Protein AF-A0A258BZI3-F1 (afdb_monomer)

Solvent-accessible surface area (backbone atoms only — not comparable to full-atom values): 5507 Å² total; per-residue (Å²): 128,80,41,82,40,80,47,77,45,75,58,77,69,62,78,58,45,33,79,68,47,77,44,60,60,49,46,28,38,31,69,41,61,80,45,101,78,55,71,63,45,63,33,43,38,78,66,63,43,50,57,97,94,41,77,41,52,50,37,32,39,27,66,64,54,92,86,66,72,58,62,44,60,80,84,54,44,74,95,53,76,61,38,78,46,72,79,89,125

Secondary structure (DSSP, 8-state):
--EEEEEEEE--SSTTHHHHHS-SEEEEEEEE---TT---EEEEEEEEEEETTEEEEEEEEEESSTT---SSHHHHTTTS-EEEE----

pLDDT: mean 81.14, std 12.71, range [49.91, 94.94]

Foldseek 3Di:
DWDKDKDKAADPPPPCCCVQWVDRIWIFIWIWDQDVPDQKTKTQTPDWTDDPNDIARIKIKGAPDPPQDPRTCVVGPVPHDIDIGGDPD

Structure (mmCIF, N/CA/C/O backbone):
data_AF-A0A258BZI3-F1
#
_entry.id   AF-A0A258BZI3-F1
#
loop_
_atom_site.group_PDB
_atom_site.id
_atom_site.type_symbol
_atom_site.label_atom_id
_atom_site.label_alt_id
_atom_site.label_comp_id
_atom_site.label_asym_id
_atom_site.label_entity_id
_atom_site.label_seq_id
_atom_site.pdbx_PDB_ins_code
_atom_site.Cartn_x
_atom_site.Cartn_y
_atom_site.Cartn_z
_atom_site.occupancy
_atom_site.B_iso_or_equiv
_atom_site.auth_seq_id
_atom_site.auth_comp_id
_atom_site.auth_asym_id
_atom_site.auth_atom_id
_atom_site.pdbx_PDB_model_num
ATOM 1 N N . MET A 1 1 ? 17.134 -10.878 -9.525 1.00 49.91 1 MET A N 1
ATOM 2 C CA . MET A 1 1 ? 17.340 -10.921 -8.062 1.00 49.91 1 MET A CA 1
ATOM 3 C C . MET A 1 1 ? 15.999 -10.620 -7.434 1.00 49.91 1 MET A C 1
ATOM 5 O O . MET A 1 1 ? 15.437 -9.593 -7.778 1.00 49.91 1 MET A O 1
ATOM 9 N N . THR A 1 2 ? 15.471 -11.521 -6.614 1.00 60.09 2 THR A N 1
ATOM 10 C CA . THR A 1 2 ? 14.244 -11.295 -5.845 1.00 60.09 2 THR A CA 1
ATOM 11 C C . THR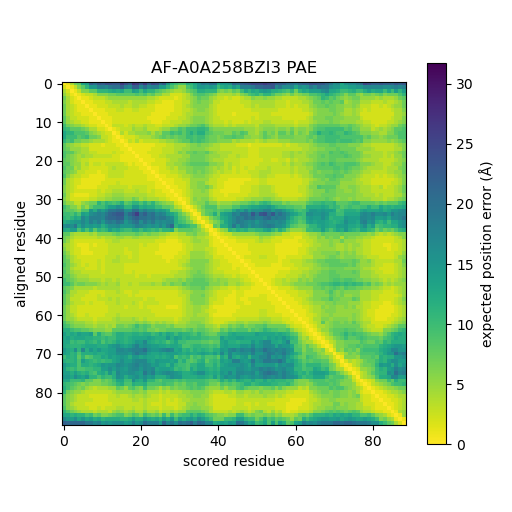 A 1 2 ? 14.616 -10.558 -4.566 1.00 60.09 2 THR A C 1
ATOM 13 O O . THR A 1 2 ? 15.377 -11.088 -3.758 1.00 60.09 2 THR A O 1
ATOM 16 N N . ALA A 1 3 ? 14.155 -9.319 -4.407 1.00 72.69 3 ALA A N 1
ATOM 17 C CA . ALA A 1 3 ? 14.448 -8.499 -3.233 1.00 72.69 3 ALA A CA 1
ATOM 18 C C . ALA A 1 3 ? 13.158 -8.212 -2.465 1.00 72.69 3 ALA A C 1
ATOM 20 O O . ALA A 1 3 ? 12.130 -7.909 -3.067 1.00 72.69 3 ALA A O 1
ATOM 21 N N . HIS A 1 4 ? 13.207 -8.305 -1.136 1.00 83.75 4 HIS A N 1
ATOM 22 C CA . HIS A 1 4 ? 12.101 -7.854 -0.297 1.00 83.75 4 HIS A CA 1
ATOM 23 C C . HIS A 1 4 ? 12.134 -6.329 -0.249 1.00 83.75 4 HIS A C 1
ATOM 25 O O . HIS A 1 4 ? 13.135 -5.741 0.164 1.00 83.75 4 HIS A O 1
ATOM 31 N N . LEU A 1 5 ? 11.046 -5.699 -0.675 1.00 87.25 5 LEU A N 1
ATOM 32 C CA . LEU A 1 5 ? 10.897 -4.253 -0.692 1.00 87.25 5 LEU A CA 1
ATOM 33 C C . LEU A 1 5 ? 9.883 -3.823 0.347 1.00 87.25 5 LEU A C 1
ATOM 35 O O . LEU A 1 5 ? 8.794 -4.387 0.421 1.00 87.25 5 LEU A O 1
ATOM 39 N N . LYS A 1 6 ? 10.238 -2.799 1.122 1.00 90.19 6 LYS A N 1
ATOM 40 C CA . LYS A 1 6 ? 9.314 -2.124 2.026 1.00 90.19 6 LYS A CA 1
ATOM 41 C C . LYS A 1 6 ? 8.596 -1.012 1.270 1.00 90.19 6 LYS A C 1
ATOM 43 O O . LYS A 1 6 ? 9.254 -0.193 0.633 1.00 90.19 6 LYS A O 1
ATOM 48 N N . LEU A 1 7 ? 7.273 -0.972 1.371 1.00 89.31 7 LEU A N 1
ATOM 49 C CA . LEU A 1 7 ? 6.435 0.045 0.746 1.00 89.31 7 LEU A CA 1
ATOM 50 C C . LEU A 1 7 ? 5.651 0.827 1.800 1.00 89.31 7 LEU A C 1
ATOM 52 O O . LEU A 1 7 ? 5.222 0.269 2.812 1.00 89.31 7 LEU A O 1
ATOM 56 N N . ARG A 1 8 ? 5.447 2.114 1.515 1.00 91.88 8 ARG A N 1
ATOM 57 C CA . ARG A 1 8 ? 4.431 2.970 2.131 1.00 91.88 8 ARG A CA 1
ATOM 58 C C . ARG A 1 8 ? 3.524 3.452 1.008 1.00 91.88 8 ARG A C 1
ATOM 60 O O . ARG A 1 8 ? 4.010 4.053 0.053 1.00 91.88 8 ARG A O 1
ATOM 67 N N . ILE A 1 9 ? 2.237 3.162 1.117 1.00 91.06 9 ILE A N 1
ATOM 68 C CA . ILE A 1 9 ? 1.217 3.519 0.137 1.00 91.06 9 ILE A CA 1
ATOM 69 C C . ILE A 1 9 ? 0.275 4.497 0.820 1.00 91.06 9 ILE A C 1
ATOM 71 O O . ILE A 1 9 ? -0.439 4.119 1.746 1.00 91.06 9 ILE A O 1
ATOM 75 N N . HIS A 1 10 ? 0.295 5.742 0.365 1.00 92.06 10 HIS A N 1
ATOM 76 C CA . HIS A 1 10 ? -0.614 6.765 0.855 1.00 92.06 10 HIS A CA 1
ATOM 77 C C . HIS A 1 10 ? -1.977 6.639 0.176 1.00 92.06 10 HIS A C 1
ATOM 79 O O . HIS A 1 10 ? -2.049 6.563 -1.056 1.00 92.06 10 HIS A O 1
ATOM 85 N N . ILE A 1 11 ? -3.052 6.621 0.963 1.00 90.50 11 ILE A N 1
ATOM 86 C CA . ILE A 1 11 ? -4.413 6.488 0.447 1.00 90.50 11 ILE A CA 1
ATOM 87 C C . ILE A 1 11 ? -5.021 7.873 0.261 1.00 90.50 11 ILE A C 1
ATOM 89 O O . ILE A 1 11 ? -5.618 8.442 1.166 1.00 90.50 11 ILE A O 1
ATOM 93 N N . ALA A 1 12 ? -4.881 8.411 -0.950 1.00 86.50 12 ALA A N 1
ATOM 94 C CA . ALA A 1 12 ? -5.496 9.688 -1.306 1.00 86.50 12 ALA A CA 1
ATOM 95 C C . ALA A 1 12 ? -7.012 9.568 -1.556 1.00 86.50 12 ALA A C 1
ATOM 97 O O . ALA A 1 12 ? -7.764 10.507 -1.304 1.00 86.50 12 ALA A O 1
ATOM 98 N N . GLU A 1 13 ? -7.468 8.420 -2.071 1.00 83.56 13 GLU A N 1
ATOM 99 C CA . GLU A 1 13 ? -8.874 8.157 -2.383 1.00 83.56 13 GLU A CA 1
ATOM 100 C C . GLU A 1 13 ? -9.255 6.702 -2.048 1.00 83.56 13 GLU A C 1
ATOM 102 O O . GLU A 1 13 ? -8.450 5.796 -2.283 1.00 83.56 13 GLU A O 1
ATOM 107 N N . PRO A 1 14 ? -10.490 6.455 -1.565 1.00 84.00 14 PRO A N 1
ATOM 108 C CA . PRO A 1 14 ? -11.494 7.459 -1.201 1.00 84.00 14 PRO A CA 1
ATOM 109 C C . PRO A 1 14 ? -11.091 8.225 0.070 1.00 84.00 14 PRO A C 1
ATOM 111 O O . PRO A 1 14 ? -10.523 7.649 0.988 1.00 84.00 14 PRO A O 1
ATOM 114 N N . TRP A 1 15 ? -11.432 9.516 0.149 1.00 78.88 15 TRP A N 1
ATOM 115 C CA . TRP A 1 15 ? -11.127 10.376 1.310 1.00 78.88 15 TRP A CA 1
ATOM 116 C C . TRP A 1 15 ? -11.713 9.853 2.632 1.00 78.88 15 TRP A C 1
ATOM 118 O O . TRP A 1 15 ? -11.268 10.218 3.714 1.00 78.88 15 TRP A O 1
ATOM 128 N N . ASP A 1 16 ? -12.735 9.005 2.551 1.00 87.50 16 ASP A N 1
ATOM 129 C CA . ASP A 1 16 ? -13.387 8.388 3.702 1.00 87.50 16 ASP A CA 1
ATOM 130 C C . ASP A 1 16 ? -12.605 7.178 4.259 1.00 87.50 16 ASP A C 1
ATOM 132 O O . ASP A 1 16 ? -12.893 6.734 5.371 1.00 87.50 16 ASP A O 1
ATOM 136 N N . PHE A 1 17 ? -11.591 6.681 3.540 1.00 90.88 17 PHE A N 1
ATOM 137 C CA . PHE A 1 17 ? -10.833 5.490 3.922 1.00 90.88 17 PHE A CA 1
ATOM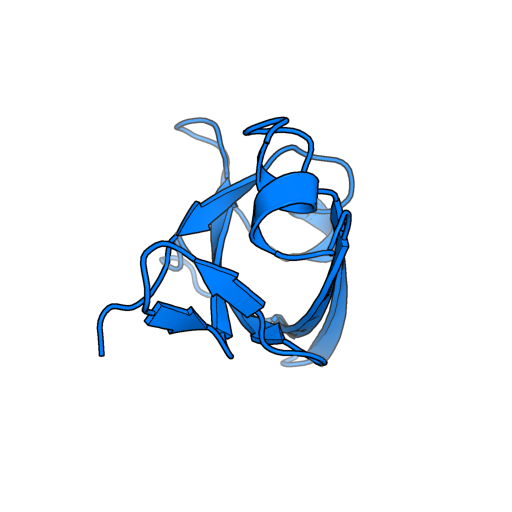 138 C C . PHE A 1 17 ? -10.254 5.602 5.336 1.00 90.88 17 PHE A C 1
ATOM 140 O O . PHE A 1 17 ? -10.426 4.688 6.143 1.00 90.88 17 PHE A O 1
ATOM 147 N N . GLU A 1 18 ? -9.636 6.737 5.672 1.00 90.88 18 GLU A N 1
ATOM 148 C CA . GLU A 1 18 ? -9.093 6.984 7.012 1.00 90.88 18 GLU A CA 1
ATOM 149 C C . GLU A 1 18 ? -10.198 6.937 8.073 1.00 90.88 18 GLU A C 1
ATOM 151 O O . GLU A 1 18 ? -10.035 6.327 9.127 1.00 90.88 18 GLU A O 1
ATOM 156 N N . ARG A 1 19 ? -11.373 7.501 7.779 1.00 88.62 19 ARG A N 1
ATOM 157 C CA . ARG A 1 19 ? -12.517 7.474 8.695 1.00 88.62 19 ARG A CA 1
ATOM 158 C C . ARG A 1 19 ? -13.041 6.053 8.925 1.00 88.62 19 ARG A C 1
ATOM 160 O O . ARG A 1 19 ? -13.480 5.755 10.034 1.00 88.62 19 ARG A O 1
ATOM 167 N N . GLN A 1 20 ? -13.035 5.196 7.904 1.00 89.81 20 GLN A N 1
ATOM 168 C CA . GLN A 1 20 ? -13.515 3.814 8.021 1.00 89.81 20 GLN A CA 1
ATOM 169 C C . GLN A 1 20 ? -12.492 2.878 8.673 1.00 89.81 20 GLN A C 1
ATOM 171 O O . GLN A 1 20 ? -12.873 1.972 9.413 1.00 89.81 20 GLN A O 1
ATOM 176 N N . THR A 1 21 ? -11.205 3.085 8.397 1.00 90.44 21 THR A N 1
ATOM 177 C CA . THR A 1 21 ? -10.139 2.131 8.743 1.00 90.44 21 THR A CA 1
ATOM 178 C C . THR A 1 21 ? -9.228 2.599 9.874 1.00 90.44 21 THR A C 1
ATOM 180 O O . THR A 1 21 ? -8.553 1.777 10.489 1.00 90.44 2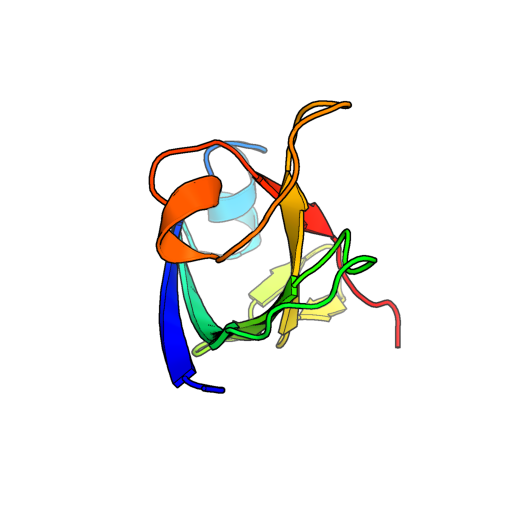1 THR A O 1
ATOM 183 N N . GLY A 1 22 ? -9.205 3.903 10.159 1.00 90.81 22 GLY A N 1
ATOM 184 C CA . GLY A 1 22 ? -8.248 4.542 11.060 1.00 90.81 22 GLY A CA 1
ATOM 185 C C . GLY A 1 22 ? -6.839 4.679 10.476 1.00 90.81 22 GLY A C 1
ATOM 186 O O . GLY A 1 22 ? -5.903 4.915 11.236 1.00 90.81 22 GLY A O 1
ATOM 187 N N . MET A 1 23 ? -6.664 4.480 9.165 1.00 91.56 23 MET A N 1
ATOM 188 C CA . MET A 1 23 ? -5.360 4.480 8.500 1.00 91.56 23 MET A CA 1
ATOM 189 C C . MET A 1 23 ? -5.345 5.462 7.325 1.00 91.56 23 MET A C 1
ATOM 191 O O . MET A 1 23 ? -6.206 5.396 6.456 1.00 91.56 23 MET A O 1
ATOM 195 N N . GLU A 1 24 ? -4.341 6.336 7.269 1.00 92.06 24 GLU A N 1
ATOM 196 C CA . GLU A 1 24 ? -4.055 7.198 6.104 1.00 92.06 24 GLU A CA 1
ATOM 197 C C . GLU A 1 24 ? -3.052 6.549 5.135 1.00 92.06 24 GLU A C 1
ATOM 199 O O . GLU A 1 24 ? -3.061 6.795 3.927 1.00 92.06 24 GLU A O 1
ATOM 204 N N . ASP A 1 25 ? -2.208 5.668 5.672 1.00 93.44 25 ASP A N 1
ATOM 205 C CA . ASP A 1 25 ? -1.155 4.980 4.948 1.00 93.44 25 ASP A CA 1
ATOM 206 C C . ASP A 1 25 ? -1.197 3.481 5.210 1.00 93.44 25 ASP A C 1
ATOM 208 O O . ASP A 1 25 ? -1.407 3.020 6.334 1.00 93.44 25 ASP A O 1
ATOM 212 N N . LEU A 1 26 ? -0.881 2.716 4.172 1.00 93.75 26 LEU A N 1
ATOM 213 C CA . LEU A 1 26 ? -0.621 1.290 4.261 1.00 93.75 26 LEU A CA 1
ATOM 214 C C . LEU A 1 26 ? 0.885 1.055 4.177 1.00 93.75 26 LEU A C 1
ATOM 216 O O . LEU A 1 26 ? 1.525 1.407 3.183 1.00 93.75 26 LEU A O 1
ATOM 220 N N . THR A 1 27 ? 1.460 0.436 5.204 1.00 94.56 27 THR A N 1
ATOM 221 C CA . THR A 1 27 ? 2.845 -0.039 5.161 1.00 94.56 27 THR A CA 1
ATOM 222 C C . THR A 1 27 ? 2.882 -1.548 5.029 1.00 94.56 27 THR A C 1
ATOM 224 O O . THR A 1 27 ? 2.037 -2.267 5.566 1.00 94.56 27 THR A O 1
ATOM 227 N N . GLY A 1 28 ? 3.866 -2.043 4.292 1.00 93.31 28 GLY A N 1
ATOM 228 C CA . GLY A 1 28 ? 3.990 -3.468 4.057 1.00 93.31 28 GLY A CA 1
ATOM 229 C C . GLY A 1 28 ? 5.263 -3.823 3.326 1.00 93.31 28 GLY A C 1
ATOM 230 O O . GLY A 1 28 ? 6.136 -2.980 3.097 1.00 93.31 28 GLY A O 1
ATOM 231 N N . TRP A 1 29 ? 5.371 -5.090 2.964 1.00 92.69 29 TRP A N 1
ATOM 232 C CA . TRP A 1 29 ? 6.464 -5.586 2.153 1.00 92.69 29 TRP A CA 1
ATOM 233 C C . TRP A 1 29 ? 5.950 -6.392 0.967 1.00 92.69 29 TRP A C 1
ATOM 235 O O . TRP A 1 29 ? 4.879 -6.992 0.998 1.00 92.69 29 TRP A O 1
ATOM 245 N N . THR A 1 30 ? 6.733 -6.387 -0.098 1.00 89.25 30 THR A N 1
ATOM 246 C CA . THR A 1 30 ? 6.479 -7.142 -1.322 1.00 89.25 30 THR A CA 1
ATOM 247 C C . THR A 1 30 ? 7.788 -7.733 -1.825 1.00 89.25 30 THR A C 1
ATOM 249 O O . THR A 1 30 ? 8.867 -7.398 -1.330 1.00 89.25 30 THR A O 1
ATOM 252 N N . VAL A 1 31 ? 7.703 -8.634 -2.795 1.00 85.38 31 VAL A N 1
ATOM 253 C CA . VAL A 1 31 ? 8.862 -9.265 -3.417 1.00 85.38 31 VAL A CA 1
ATOM 254 C C . VAL A 1 31 ? 9.005 -8.716 -4.830 1.00 85.38 31 VAL A C 1
ATOM 256 O O . VAL A 1 31 ? 8.169 -8.983 -5.696 1.00 85.38 31 VAL A O 1
ATOM 259 N N . ASP A 1 32 ? 10.081 -7.967 -5.070 1.00 76.06 32 ASP A N 1
ATOM 260 C CA . ASP A 1 32 ? 10.414 -7.469 -6.402 1.00 76.06 32 ASP A CA 1
ATOM 261 C C . ASP A 1 32 ? 10.829 -8.643 -7.281 1.00 76.06 32 ASP A C 1
ATOM 263 O O . ASP A 1 32 ? 11.807 -9.339 -6.995 1.00 76.06 32 ASP A O 1
ATOM 267 N N . HIS A 1 33 ? 10.066 -8.893 -8.335 1.00 68.62 33 HIS A N 1
ATOM 268 C CA . HIS A 1 33 ? 10.359 -9.925 -9.311 1.00 68.62 33 HIS A CA 1
ATOM 269 C C . HIS A 1 33 ? 10.069 -9.376 -10.706 1.00 68.62 33 HIS A C 1
ATOM 271 O O . HIS A 1 33 ? 9.030 -8.768 -10.941 1.00 68.62 33 HIS A O 1
ATOM 277 N N . VAL A 1 34 ? 11.000 -9.603 -11.633 1.00 58.78 34 VAL A N 1
ATOM 278 C CA . VAL A 1 34 ? 10.801 -9.292 -13.050 1.00 58.78 34 VAL A CA 1
ATOM 279 C C . VAL A 1 34 ? 9.942 -10.415 -13.617 1.00 58.78 34 VAL A C 1
ATOM 281 O O . VAL A 1 34 ? 10.442 -11.510 -13.872 1.00 58.78 34 VAL A O 1
ATOM 284 N N . ARG A 1 35 ? 8.637 -10.180 -13.735 1.00 58.34 35 ARG A N 1
ATOM 285 C CA . ARG A 1 35 ? 7.742 -11.041 -14.508 1.00 58.34 35 ARG A CA 1
ATOM 286 C C . ARG A 1 35 ? 7.320 -10.250 -15.732 1.00 58.34 35 ARG A C 1
ATOM 288 O O . ARG A 1 35 ? 6.719 -9.195 -15.575 1.00 58.34 35 ARG A O 1
ATOM 295 N N . ASP A 1 36 ? 7.584 -10.782 -16.920 1.00 56.47 36 ASP A N 1
ATOM 296 C CA . ASP A 1 36 ? 7.180 -10.153 -18.188 1.00 56.47 36 ASP A CA 1
ATOM 297 C C . ASP A 1 36 ? 5.651 -9.970 -18.321 1.00 56.47 36 ASP A C 1
ATOM 299 O O . ASP A 1 36 ? 5.195 -9.236 -19.192 1.00 56.47 36 ASP A O 1
ATOM 303 N N . GLU A 1 37 ? 4.865 -10.603 -17.440 1.00 57.84 37 GLU A N 1
ATOM 304 C CA . GLU A 1 37 ? 3.397 -10.649 -17.489 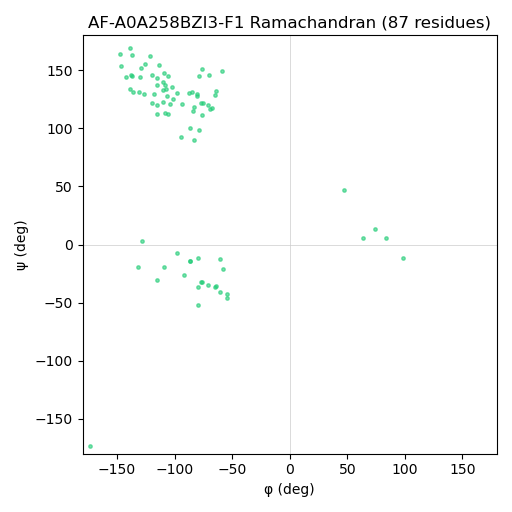1.00 57.84 37 GLU A CA 1
ATOM 305 C C . GLU A 1 37 ? 2.704 -10.246 -16.172 1.00 57.84 37 GLU A C 1
ATOM 307 O O . GLU A 1 37 ? 1.483 -10.342 -16.074 1.00 57.84 37 GLU A O 1
ATOM 312 N N . SER A 1 38 ? 3.435 -9.840 -15.124 1.00 59.66 38 SER A N 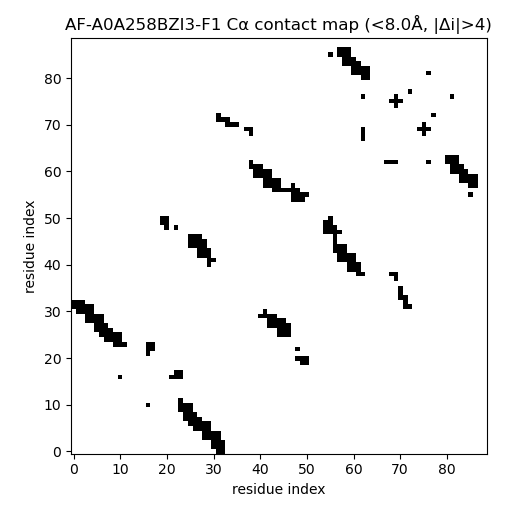1
ATOM 313 C CA . SER A 1 38 ? 2.766 -9.428 -13.878 1.00 59.66 38 SER A CA 1
ATOM 314 C C . SER A 1 38 ? 2.168 -8.036 -14.061 1.00 59.66 38 SER A C 1
ATOM 316 O O . SER A 1 38 ? 2.895 -7.054 -14.150 1.00 59.66 38 SER A O 1
ATOM 318 N N . GLU A 1 39 ? 0.840 -7.944 -14.090 1.00 70.31 39 GLU A N 1
ATOM 319 C CA . GLU A 1 39 ? 0.115 -6.665 -14.048 1.00 70.31 39 GLU A CA 1
ATOM 320 C C . GLU A 1 39 ? -0.139 -6.190 -12.605 1.00 70.31 39 GLU A C 1
ATOM 322 O O . GLU A 1 39 ? -0.463 -5.024 -12.379 1.00 70.31 39 GLU A O 1
ATOM 327 N N . GLU A 1 40 ? 0.043 -7.077 -11.618 1.00 81.06 40 GLU A N 1
ATOM 328 C CA . GLU A 1 40 ? -0.266 -6.844 -10.207 1.00 81.06 40 GLU A CA 1
ATOM 329 C C . GLU A 1 40 ? 0.841 -7.366 -9.271 1.00 81.06 40 GLU A C 1
ATOM 331 O O . GLU A 1 40 ? 1.447 -8.415 -9.507 1.00 81.06 40 GLU A O 1
ATOM 336 N N . TRP A 1 41 ? 1.070 -6.647 -8.169 1.00 85.19 41 TRP A N 1
ATOM 337 C CA . TRP A 1 41 ? 2.023 -6.984 -7.110 1.00 85.19 41 TRP A CA 1
ATOM 338 C C . TRP A 1 41 ? 1.302 -7.189 -5.790 1.00 85.19 41 TRP A C 1
ATOM 340 O O . TRP A 1 41 ? 0.555 -6.323 -5.340 1.00 85.19 41 TRP A O 1
ATOM 350 N N . GLU A 1 42 ? 1.576 -8.311 -5.131 1.00 89.94 42 GLU A N 1
ATOM 351 C CA . GLU A 1 42 ? 1.050 -8.581 -3.796 1.00 89.94 42 GLU A CA 1
ATOM 352 C C . GLU A 1 42 ? 1.889 -7.866 -2.734 1.00 89.94 42 GLU A C 1
ATOM 354 O O . GLU A 1 42 ? 3.117 -7.986 -2.700 1.00 89.94 42 GLU A O 1
ATOM 359 N N . VAL A 1 43 ? 1.218 -7.114 -1.864 1.00 92.12 43 VAL A N 1
ATOM 360 C CA . VAL A 1 43 ? 1.810 -6.431 -0.715 1.00 92.12 43 VAL A CA 1
ATOM 361 C C . VAL A 1 43 ? 1.230 -7.037 0.553 1.00 92.12 43 VAL A C 1
ATOM 363 O O . VAL A 1 43 ? 0.022 -6.982 0.795 1.00 92.12 43 VAL A O 1
ATOM 366 N N . MET A 1 44 ? 2.114 -7.592 1.374 1.00 94.38 44 MET A N 1
ATOM 367 C CA . MET A 1 44 ? 1.799 -8.079 2.710 1.00 94.38 44 MET A CA 1
ATOM 368 C C . MET A 1 44 ? 1.842 -6.897 3.673 1.00 94.38 44 MET A C 1
ATOM 370 O O . MET A 1 44 ? 2.888 -6.258 3.812 1.00 94.38 44 MET A O 1
ATOM 374 N N . LEU A 1 45 ? 0.714 -6.584 4.309 1.00 94.88 45 LEU A N 1
ATOM 375 C CA . LEU A 1 45 ? 0.600 -5.415 5.178 1.00 94.88 45 LEU A CA 1
ATOM 376 C C . LEU A 1 45 ? 1.216 -5.687 6.551 1.00 94.88 45 LEU A C 1
ATOM 378 O O . LEU A 1 45 ? 1.100 -6.785 7.091 1.00 94.88 45 LEU A O 1
ATOM 382 N N . ASP A 1 46 ? 1.831 -4.663 7.137 1.00 94.94 46 ASP A N 1
ATOM 383 C CA . ASP A 1 46 ? 2.337 -4.731 8.513 1.00 94.94 46 ASP A CA 1
ATOM 384 C C . ASP A 1 46 ? 1.201 -4.734 9.538 1.00 94.94 46 ASP A C 1
ATOM 386 O O . ASP A 1 46 ? 1.296 -5.370 10.586 1.00 94.94 46 ASP A O 1
ATOM 390 N N . ALA A 1 47 ? 0.129 -4.006 9.222 1.00 94.19 47 ALA A N 1
ATOM 391 C CA . ALA A 1 47 ? -1.096 -3.932 9.995 1.00 94.19 47 ALA A CA 1
ATOM 392 C C . ALA A 1 47 ? -2.288 -4.145 9.060 1.00 94.19 47 ALA A C 1
ATOM 394 O O . ALA A 1 47 ? -2.383 -3.529 7.998 1.00 94.19 47 ALA A O 1
ATOM 395 N N . SER A 1 48 ? -3.198 -5.031 9.458 1.00 93.56 48 SER A N 1
ATOM 396 C CA . SER A 1 48 ? -4.448 -5.250 8.737 1.00 93.56 48 SER A CA 1
ATOM 397 C C . SER A 1 48 ? -5.443 -4.126 9.003 1.00 93.56 48 SER A C 1
ATOM 399 O O . SER A 1 48 ? -5.503 -3.623 10.124 1.00 93.56 48 SER A O 1
ATOM 401 N N . TYR A 1 49 ? -6.314 -3.847 8.038 1.00 92.19 49 TYR A N 1
ATOM 402 C CA . TYR A 1 49 ? -7.473 -2.972 8.226 1.00 92.19 49 TYR A CA 1
ATOM 403 C C . TYR A 1 49 ? -8.777 -3.701 7.921 1.00 92.19 49 TYR A C 1
ATOM 405 O O . TYR A 1 49 ? -8.782 -4.744 7.265 1.00 92.19 49 TYR A O 1
ATOM 413 N N . ARG A 1 50 ? -9.895 -3.146 8.399 1.00 91.38 50 ARG A N 1
ATOM 414 C CA . ARG A 1 50 ? -11.239 -3.623 8.068 1.00 91.38 50 ARG A CA 1
ATOM 415 C C . ARG A 1 50 ? -11.917 -2.647 7.116 1.00 91.38 50 ARG A C 1
ATOM 417 O O . ARG A 1 50 ? -12.005 -1.470 7.438 1.00 91.38 50 ARG A O 1
ATOM 424 N N . LEU A 1 51 ? -12.432 -3.143 5.997 1.00 88.12 51 LEU A N 1
ATOM 425 C CA . LEU A 1 51 ? -13.222 -2.374 5.037 1.00 88.12 51 LEU A CA 1
ATOM 426 C C . LEU A 1 51 ? -14.427 -3.218 4.607 1.00 88.12 51 LEU A C 1
ATOM 428 O O . LEU A 1 51 ? -14.262 -4.394 4.300 1.00 88.12 51 LEU A O 1
ATOM 432 N N . HIS A 1 52 ? -15.635 -2.646 4.629 1.00 87.19 52 HIS A N 1
ATOM 433 C CA . HIS A 1 52 ? -16.882 -3.364 4.300 1.00 87.19 52 HIS A CA 1
ATOM 434 C C . HIS A 1 52 ? -17.017 -4.737 4.997 1.00 87.19 52 HIS A C 1
ATOM 436 O O . HIS A 1 52 ? -17.318 -5.741 4.359 1.00 87.19 52 HIS A O 1
ATOM 442 N N . ASP A 1 53 ? -16.744 -4.781 6.307 1.00 87.25 53 ASP A N 1
ATOM 443 C CA . ASP A 1 53 ? -16.763 -5.988 7.158 1.00 87.25 53 ASP A CA 1
ATOM 444 C C . ASP A 1 53 ? -15.734 -7.085 6.816 1.00 87.25 53 ASP A C 1
ATOM 446 O O . ASP A 1 53 ? -15.688 -8.120 7.483 1.00 87.25 53 ASP A O 1
ATOM 450 N N . VAL A 1 54 ? -14.829 -6.836 5.868 1.00 89.94 54 VAL A N 1
ATOM 451 C CA . VAL A 1 54 ? -13.730 -7.741 5.509 1.00 89.94 54 VAL A CA 1
ATOM 452 C C . VAL A 1 54 ? -12.423 -7.248 6.125 1.00 89.94 54 VAL A C 1
ATOM 454 O O . VAL A 1 54 ? -12.121 -6.057 6.103 1.00 89.94 54 VAL A O 1
ATOM 457 N N . VAL A 1 55 ? -11.637 -8.161 6.706 1.00 92.25 55 VAL A N 1
ATOM 458 C CA . VAL A 1 55 ? -10.298 -7.856 7.235 1.00 92.25 55 VAL A CA 1
ATOM 459 C C . VAL A 1 55 ? -9.254 -8.146 6.162 1.00 92.25 55 VAL A C 1
ATOM 461 O O . VAL A 1 55 ? -9.110 -9.284 5.720 1.00 92.25 55 VAL A O 1
ATOM 464 N N . HIS A 1 56 ? -8.492 -7.128 5.777 1.00 92.62 56 HIS A N 1
ATOM 465 C CA . HIS A 1 56 ? -7.461 -7.218 4.751 1.00 92.62 56 HIS A CA 1
ATOM 466 C C . HIS A 1 56 ? -6.072 -7.207 5.391 1.00 92.62 56 HIS A C 1
ATOM 468 O O . HIS A 1 56 ? -5.645 -6.200 5.951 1.00 92.62 56 HIS A O 1
ATOM 474 N N . GLY A 1 57 ? -5.357 -8.332 5.302 1.00 93.88 57 GLY A N 1
ATOM 475 C CA . GLY A 1 57 ? -3.934 -8.441 5.673 1.00 93.88 57 GLY A CA 1
ATOM 476 C C . GLY A 1 57 ? -2.972 -8.348 4.481 1.00 93.88 57 GLY A C 1
ATOM 477 O O . GLY A 1 57 ? -1.756 -8.295 4.655 1.00 93.88 57 GLY A O 1
ATOM 478 N N . ARG A 1 58 ? -3.514 -8.336 3.263 1.00 94.12 58 ARG A N 1
ATOM 479 C CA . ARG A 1 58 ? -2.776 -8.221 2.005 1.00 94.12 58 ARG A CA 1
ATOM 480 C C . ARG A 1 58 ? -3.589 -7.447 0.982 1.00 94.12 58 ARG A C 1
ATOM 482 O O . ARG A 1 58 ? -4.820 -7.460 1.035 1.00 94.12 58 ARG A O 1
ATOM 489 N N . ILE A 1 59 ? -2.894 -6.815 0.048 1.00 93.12 59 ILE A N 1
ATOM 490 C CA . ILE A 1 59 ? -3.487 -6.114 -1.094 1.00 93.12 59 ILE A CA 1
ATOM 491 C C . ILE A 1 59 ? -2.704 -6.411 -2.368 1.00 93.12 59 ILE A C 1
ATOM 493 O O . ILE A 1 59 ? -1.556 -6.849 -2.319 1.00 93.12 59 ILE A O 1
ATOM 497 N N . LEU A 1 60 ? -3.328 -6.133 -3.504 1.00 91.19 60 LEU A N 1
ATOM 498 C CA . LEU A 1 60 ? -2.700 -6.125 -4.814 1.00 91.19 60 LEU A CA 1
ATOM 499 C C . LEU A 1 60 ? -2.553 -4.677 -5.278 1.00 91.19 60 LEU A C 1
ATOM 501 O O . LEU A 1 60 ? -3.503 -3.899 -5.173 1.00 91.19 60 LEU A O 1
ATOM 505 N N . ILE A 1 61 ? -1.381 -4.315 -5.791 1.00 89.00 61 ILE A N 1
ATOM 506 C CA . ILE A 1 61 ? -1.133 -3.010 -6.408 1.00 89.00 61 ILE A CA 1
ATOM 507 C C . ILE A 1 61 ? -0.811 -3.169 -7.890 1.00 89.00 61 ILE A C 1
ATOM 509 O O . ILE A 1 61 ? -0.142 -4.116 -8.289 1.00 89.00 61 ILE A O 1
ATOM 513 N N . SER A 1 62 ? -1.286 -2.235 -8.705 1.00 85.25 62 SER A N 1
ATOM 514 C CA . SER A 1 62 ? -1.057 -2.200 -10.157 1.00 85.25 62 SER A CA 1
ATOM 515 C C . SER A 1 62 ? -0.987 -0.754 -10.649 1.00 85.25 62 SER A C 1
ATOM 517 O O . SER A 1 62 ? -1.416 0.147 -9.917 1.00 85.25 62 SER A O 1
ATOM 519 N N . PRO A 1 63 ? -0.469 -0.489 -11.861 1.00 80.56 63 PRO A N 1
ATOM 520 C CA . PRO A 1 63 ? -0.487 0.849 -12.437 1.00 80.56 63 PRO A CA 1
ATOM 521 C C . PRO A 1 63 ? -1.912 1.347 -12.560 1.00 80.56 63 PRO A C 1
ATOM 523 O O . PRO A 1 63 ? -2.847 0.571 -12.777 1.00 80.56 63 PRO A O 1
ATOM 526 N N . ARG A 1 64 ? -2.083 2.661 -12.454 1.00 80.06 64 ARG A N 1
ATOM 527 C CA . ARG A 1 64 ? -3.395 3.268 -12.661 1.00 80.06 64 ARG A CA 1
ATOM 528 C C . ARG A 1 64 ? -3.749 3.368 -14.146 1.00 80.06 64 ARG A C 1
ATOM 530 O O . ARG A 1 64 ? -4.933 3.289 -14.472 1.00 80.06 64 ARG A O 1
ATOM 537 N N . TYR A 1 65 ? -2.768 3.562 -15.031 1.00 74.94 65 TYR A N 1
ATOM 538 C CA . TYR A 1 65 ? -3.023 3.871 -16.439 1.00 74.94 65 TYR A CA 1
ATOM 539 C C . TYR A 1 65 ? -2.655 2.727 -17.388 1.00 74.94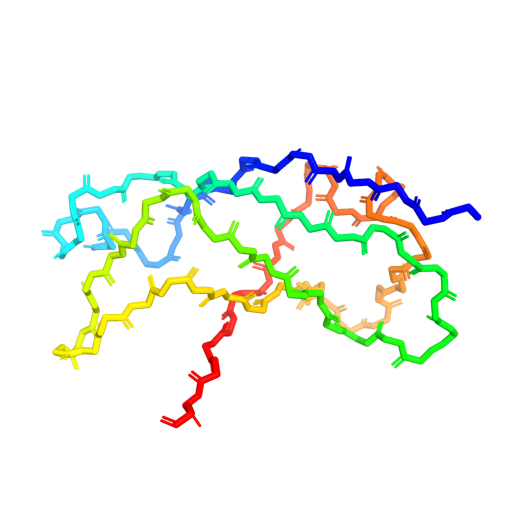 65 TYR A C 1
ATOM 541 O O . TYR A 1 65 ? -1.624 2.069 -17.261 1.00 74.94 65 TYR A O 1
ATOM 549 N N . VAL A 1 66 ? -3.509 2.517 -18.393 1.00 65.94 66 VAL A N 1
ATOM 550 C CA . VAL A 1 66 ? -3.301 1.512 -19.444 1.00 65.94 66 VAL A CA 1
ATOM 551 C C . VAL A 1 66 ? -2.065 1.874 -20.267 1.00 65.94 66 VAL A C 1
ATOM 553 O O . VAL A 1 66 ? -1.956 2.988 -20.775 1.00 65.94 66 VAL A O 1
ATOM 556 N N . GLY A 1 67 ? -1.155 0.913 -20.430 1.00 65.44 67 GLY A N 1
ATOM 557 C CA . GLY A 1 67 ? 0.100 1.089 -21.168 1.00 65.44 67 GLY A CA 1
ATOM 558 C C . GLY A 1 67 ? 1.315 1.379 -20.283 1.00 65.44 67 GLY A C 1
ATOM 559 O O . GLY A 1 67 ? 2.440 1.267 -20.770 1.00 65.44 67 GLY A O 1
ATOM 560 N N . GLU A 1 68 ? 1.121 1.671 -18.993 1.00 66.88 68 GLU A N 1
ATOM 561 C CA . GLU A 1 68 ? 2.211 1.669 -18.017 1.00 66.88 68 GLU A CA 1
ATOM 562 C C . GLU A 1 68 ? 2.653 0.223 -17.765 1.00 66.88 68 GLU A C 1
ATOM 564 O O . GLU A 1 68 ? 1.862 -0.627 -17.357 1.00 66.88 68 GLU A O 1
ATOM 569 N N . ARG A 1 69 ? 3.925 -0.076 -18.044 1.00 60.94 69 ARG A N 1
ATOM 570 C CA . ARG A 1 69 ? 4.526 -1.377 -17.739 1.00 60.94 69 ARG A CA 1
ATOM 571 C C . ARG A 1 69 ? 5.368 -1.256 -16.484 1.00 60.94 69 ARG A C 1
ATOM 573 O O . ARG A 1 69 ? 6.281 -0.437 -16.424 1.00 60.94 69 ARG A O 1
ATOM 580 N N . LEU A 1 70 ? 5.085 -2.111 -15.513 1.00 61.91 70 LEU A N 1
ATOM 581 C CA . LEU A 1 70 ? 5.880 -2.232 -14.302 1.00 61.91 70 LEU A CA 1
ATOM 582 C C . LEU A 1 70 ? 7.015 -3.221 -14.569 1.00 61.91 70 LEU A C 1
ATOM 584 O O . LEU A 1 70 ? 6.808 -4.429 -14.588 1.00 61.91 70 LEU A O 1
ATOM 588 N N . GLY A 1 71 ? 8.214 -2.704 -14.835 1.00 62.28 71 GLY A N 1
ATOM 589 C CA . GLY A 1 71 ? 9.396 -3.554 -15.014 1.00 62.28 71 GLY A CA 1
ATOM 590 C C . GLY A 1 71 ? 9.975 -4.002 -13.671 1.00 62.28 71 GLY A C 1
ATOM 591 O O . GLY A 1 71 ? 10.185 -5.188 -13.427 1.00 62.28 71 GLY A O 1
ATOM 592 N N . LYS A 1 72 ? 10.219 -3.032 -12.788 1.00 63.62 72 LYS A N 1
ATOM 593 C CA . LYS A 1 72 ? 10.641 -3.218 -11.394 1.00 63.62 72 LYS A CA 1
ATOM 594 C C . LYS A 1 72 ? 9.869 -2.233 -10.537 1.00 63.62 72 LYS A C 1
ATOM 596 O O . LYS A 1 72 ? 9.639 -1.105 -10.970 1.00 63.62 72 LYS A O 1
ATOM 601 N N . ILE A 1 73 ? 9.524 -2.612 -9.309 1.00 64.88 73 ILE A N 1
ATOM 602 C CA . ILE A 1 73 ? 8.744 -1.735 -8.417 1.00 64.88 73 ILE A CA 1
ATOM 603 C C . ILE A 1 73 ? 9.397 -0.358 -8.243 1.00 64.88 73 ILE A C 1
ATOM 605 O O . ILE A 1 73 ? 8.709 0.662 -8.292 1.00 64.88 73 ILE A O 1
ATOM 609 N N . PHE A 1 74 ? 10.722 -0.326 -8.070 1.00 62.59 74 PHE A N 1
ATOM 610 C CA . PHE A 1 74 ? 11.461 0.920 -7.861 1.00 62.59 74 PHE A CA 1
ATOM 611 C C . PHE A 1 74 ? 11.404 1.870 -9.057 1.00 62.59 74 PHE A C 1
ATOM 613 O O . PHE A 1 74 ? 11.330 3.078 -8.857 1.00 62.59 74 PHE A O 1
ATOM 620 N N . ASP A 1 75 ? 11.406 1.330 -10.275 1.00 60.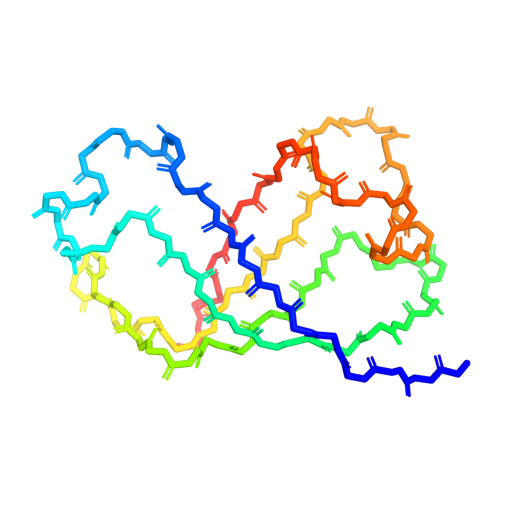31 75 ASP A N 1
ATOM 621 C CA . ASP A 1 75 ? 11.466 2.129 -11.500 1.00 60.31 75 ASP A CA 1
ATOM 622 C C . ASP A 1 75 ? 10.074 2.571 -11.974 1.00 60.31 75 ASP A C 1
ATOM 624 O O . ASP A 1 75 ? 9.965 3.412 -12.863 1.00 60.31 75 ASP A O 1
ATOM 628 N N . SER A 1 76 ? 9.004 1.978 -11.432 1.00 59.69 76 SER A N 1
ATOM 629 C CA . SER A 1 76 ? 7.675 2.079 -12.042 1.00 59.69 76 SER A CA 1
ATOM 630 C C . SER A 1 76 ? 6.530 2.456 -11.085 1.00 59.69 76 SER A C 1
ATOM 632 O O . SER A 1 76 ? 5.499 2.927 -11.560 1.00 59.69 76 SER A O 1
ATOM 634 N N . ILE A 1 77 ? 6.684 2.297 -9.761 1.00 64.06 77 ILE A N 1
ATOM 635 C CA . ILE A 1 77 ? 5.609 2.574 -8.778 1.00 64.06 77 ILE A CA 1
ATOM 636 C C . ILE A 1 77 ? 5.939 3.732 -7.824 1.00 64.06 77 ILE A C 1
ATOM 638 O O . ILE A 1 77 ? 5.049 4.422 -7.326 1.00 64.06 77 ILE A O 1
ATOM 642 N N . VAL A 1 78 ? 7.215 3.954 -7.508 1.00 69.62 78 VAL A N 1
ATOM 643 C CA . VAL A 1 78 ? 7.574 4.941 -6.481 1.00 69.62 78 VAL A CA 1
ATOM 644 C C . VAL A 1 78 ? 7.241 6.352 -6.970 1.00 69.62 78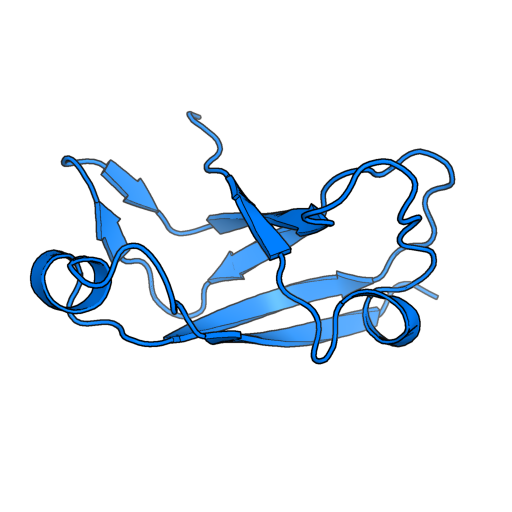 VAL A C 1
ATOM 646 O O . VAL A 1 78 ? 7.807 6.837 -7.944 1.00 69.62 78 VAL A O 1
ATOM 649 N N . GLY A 1 79 ? 6.325 7.018 -6.262 1.00 72.50 79 GLY A N 1
ATOM 650 C CA . GLY A 1 79 ? 5.866 8.366 -6.601 1.00 72.50 79 GLY A CA 1
ATOM 651 C C . GLY A 1 79 ? 4.759 8.420 -7.659 1.00 72.50 79 GLY A C 1
ATOM 652 O O . GLY A 1 79 ? 4.372 9.522 -8.045 1.00 72.50 79 GLY A O 1
ATOM 653 N N . THR A 1 80 ? 4.227 7.277 -8.107 1.00 77.12 80 THR A N 1
ATOM 654 C CA . THR A 1 80 ? 3.104 7.217 -9.052 1.00 77.12 80 THR A CA 1
ATOM 655 C C . THR A 1 80 ? 1.819 6.725 -8.371 1.00 77.12 80 THR A C 1
ATOM 657 O O . THR A 1 80 ? 1.869 5.932 -7.427 1.00 77.12 80 THR A O 1
ATOM 660 N N . PRO A 1 81 ? 0.635 7.197 -8.805 1.00 83.00 81 PRO A N 1
ATOM 661 C CA . PRO A 1 81 ? -0.630 6.641 -8.341 1.00 83.00 81 PRO A CA 1
ATOM 662 C C . PRO A 1 81 ? -0.791 5.182 -8.778 1.00 83.00 81 PRO A C 1
ATOM 664 O O . PRO A 1 81 ? -0.651 4.864 -9.958 1.00 83.00 81 PRO A O 1
ATOM 667 N N . VAL A 1 82 ? -1.179 4.317 -7.843 1.00 86.25 82 VAL A N 1
ATOM 668 C CA . VAL A 1 82 ? -1.487 2.905 -8.105 1.00 86.25 82 VAL A CA 1
ATOM 669 C C . VAL A 1 82 ? -2.961 2.606 -7.885 1.00 86.25 82 VAL A C 1
ATOM 671 O O . VAL A 1 82 ? -3.635 3.266 -7.093 1.00 86.25 82 VAL A O 1
ATOM 674 N N . ARG A 1 83 ? -3.462 1.573 -8.560 1.00 88.25 83 ARG A N 1
ATOM 675 C CA . ARG A 1 83 ? -4.734 0.941 -8.214 1.00 88.25 83 ARG A CA 1
ATOM 676 C C . ARG A 1 83 ? -4.489 -0.093 -7.122 1.00 88.25 83 ARG A C 1
ATOM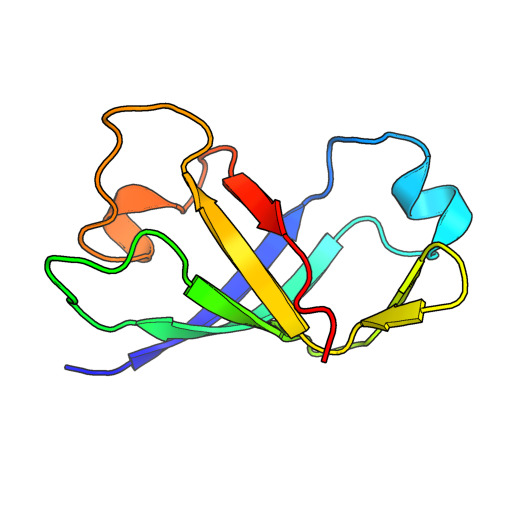 678 O O . ARG A 1 83 ? -3.617 -0.946 -7.277 1.00 88.25 83 ARG A O 1
ATOM 685 N N . ILE A 1 84 ? -5.299 -0.040 -6.069 1.00 89.94 84 ILE A N 1
ATOM 686 C CA . ILE A 1 84 ? -5.355 -1.061 -5.020 1.00 89.94 84 ILE A CA 1
ATOM 687 C C . ILE A 1 84 ? -6.530 -1.990 -5.315 1.00 89.94 84 ILE A C 1
ATOM 689 O O . ILE A 1 84 ? -7.644 -1.531 -5.565 1.00 89.94 84 ILE A O 1
ATOM 693 N N . ALA A 1 85 ? -6.275 -3.291 -5.282 1.00 90.31 85 ALA A N 1
ATOM 694 C CA . ALA A 1 85 ? -7.288 -4.331 -5.346 1.00 90.31 85 ALA A CA 1
ATOM 695 C C . ALA A 1 85 ? -7.141 -5.288 -4.158 1.00 90.31 85 ALA A C 1
ATOM 697 O O . ALA A 1 85 ? -6.062 -5.446 -3.579 1.00 90.31 85 ALA A O 1
ATOM 698 N N . HIS A 1 86 ? -8.238 -5.941 -3.795 1.00 88.50 86 HIS A N 1
ATOM 699 C CA . HIS A 1 86 ? -8.279 -6.927 -2.721 1.00 88.50 86 HIS A CA 1
ATOM 700 C C . HIS A 1 86 ? -8.454 -8.313 -3.322 1.00 88.50 86 HIS A C 1
ATOM 702 O O . HIS A 1 86 ? -9.279 -8.502 -4.217 1.00 88.50 86 HIS A O 1
ATOM 708 N N . ARG A 1 87 ? -7.715 -9.299 -2.808 1.00 77.44 87 ARG A N 1
ATOM 709 C CA . ARG A 1 87 ? -8.072 -10.696 -3.055 1.00 77.44 87 ARG A CA 1
ATOM 710 C C . ARG A 1 87 ? -9.251 -11.039 -2.155 1.00 77.44 87 ARG A C 1
ATOM 712 O O . ARG A 1 87 ? -9.167 -10.878 -0.939 1.00 77.44 87 ARG A O 1
ATOM 719 N N . LEU A 1 88 ? -10.349 -11.455 -2.772 1.00 65.50 88 LEU A N 1
ATOM 720 C CA . LEU A 1 88 ? -11.426 -12.158 -2.090 1.00 65.50 88 LEU A CA 1
ATOM 721 C C . LEU A 1 88 ? -10.987 -13.621 -2.045 1.00 65.50 88 LEU A C 1
ATOM 723 O O . LEU A 1 88 ? -11.178 -14.346 -3.019 1.00 65.50 88 LEU A O 1
ATOM 727 N N . ASP A 1 89 ? -10.282 -13.992 -0.982 1.00 58.50 89 ASP A N 1
ATOM 728 C CA . ASP A 1 89 ? -9.979 -15.395 -0.694 1.00 58.50 89 ASP A CA 1
ATOM 729 C C . ASP A 1 89 ? -11.153 -16.044 0.051 1.00 58.50 89 ASP A C 1
ATOM 731 O O . ASP A 1 89 ? -11.740 -15.362 0.927 1.00 58.50 89 ASP A O 1
#

Mean predicted aligned error: 6.49 Å

Radius of gyration: 13.06 Å; Cα contacts (8 Å, |Δi|>4): 150; chains: 1; bounding box: 34×26×32 Å

Sequence (89 aa):
MTAHLKLRIHIAEPWDFERQTGMEDLTGWTVDHVRDESEEWEVMLDASYRLHDVVHGRILISPRYVGERLGKIFDSIVGTPVRIAHRLD